Protein AF-A0A7K2P3Z0-F1 (afdb_monomer_lite)

Foldseek 3Di:
DDPVVVVVVLVVVCVPDDVLCNVVVVCVVCVVVVDPADWAFDQDPVNQWTHTHDDPRHDPDDIGGSVVDPPD

Radius of gyration: 13.21 Å; chains: 1; bounding box: 26×34×28 Å

Secondary structure (DSSP, 8-state):
--HHHHHHHHHHHHHTS-GGGHHHHHHHHHGGGT------EEE-TTSSEEEEPP-TTS-----EESBTBS--

Structure (mmCIF, N/CA/C/O backbone):
data_AF-A0A7K2P3Z0-F1
#
_entry.id   AF-A0A7K2P3Z0-F1
#
loop_
_atom_site.group_PDB
_atom_site.id
_atom_site.type_symbol
_atom_site.label_atom_id
_atom_site.label_alt_id
_atom_site.label_comp_id
_atom_site.label_asym_id
_atom_site.label_entity_id
_atom_site.label_seq_id
_atom_site.pdbx_PDB_ins_code
_atom_site.Cartn_x
_atom_site.Cartn_y
_atom_site.Cartn_z
_atom_site.occupancy
_atom_site.B_iso_or_equiv
_atom_site.auth_seq_id
_atom_site.auth_comp_id
_atom_site.auth_asym_id
_atom_site.auth_atom_id
_atom_site.pdbx_PDB_model_num
ATOM 1 N N . MET A 1 1 ? 0.618 -23.516 -0.668 1.00 54.00 1 MET A N 1
ATOM 2 C CA . MET A 1 1 ? 1.630 -22.467 -0.930 1.00 54.00 1 MET A CA 1
ATOM 3 C C . MET A 1 1 ? 1.883 -21.784 0.397 1.00 54.00 1 MET A C 1
ATOM 5 O O . MET A 1 1 ? 0.899 -21.499 1.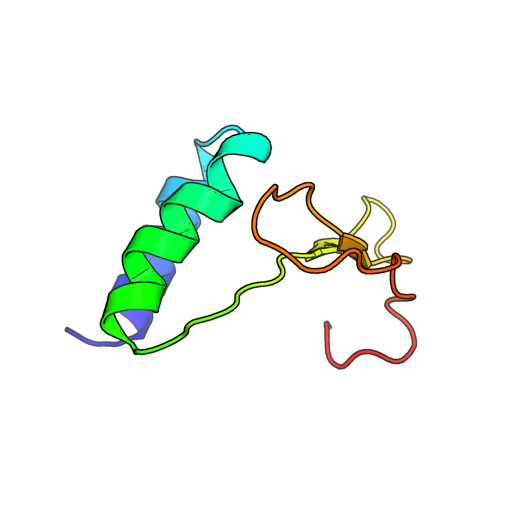056 1.00 54.00 1 MET A O 1
ATOM 9 N N . SER A 1 2 ? 3.139 -21.619 0.820 1.00 60.69 2 SER A N 1
ATOM 10 C CA . SER A 1 2 ? 3.448 -20.879 2.055 1.00 60.69 2 SER A CA 1
ATOM 11 C C . SER A 1 2 ? 3.154 -19.393 1.842 1.00 60.69 2 SER A C 1
ATOM 13 O O . SER A 1 2 ? 3.425 -18.896 0.745 1.00 60.69 2 SER A O 1
ATOM 15 N N . ASP A 1 3 ? 2.635 -18.698 2.852 1.00 59.91 3 ASP A N 1
ATOM 16 C CA . ASP A 1 3 ? 2.276 -17.272 2.778 1.00 59.91 3 ASP A CA 1
ATOM 17 C C . ASP A 1 3 ? 3.465 -16.393 2.335 1.00 59.91 3 ASP A C 1
ATOM 19 O O . ASP A 1 3 ? 3.304 -15.479 1.524 1.00 59.91 3 ASP A O 1
ATOM 23 N N . ASP A 1 4 ? 4.691 -16.773 2.712 1.00 67.88 4 ASP A N 1
ATOM 24 C CA . ASP A 1 4 ? 5.942 -16.130 2.278 1.00 67.88 4 ASP A CA 1
ATOM 25 C C . ASP A 1 4 ? 6.147 -16.124 0.755 1.00 67.88 4 ASP A C 1
ATOM 27 O O . ASP A 1 4 ? 6.679 -15.170 0.183 1.00 67.88 4 ASP A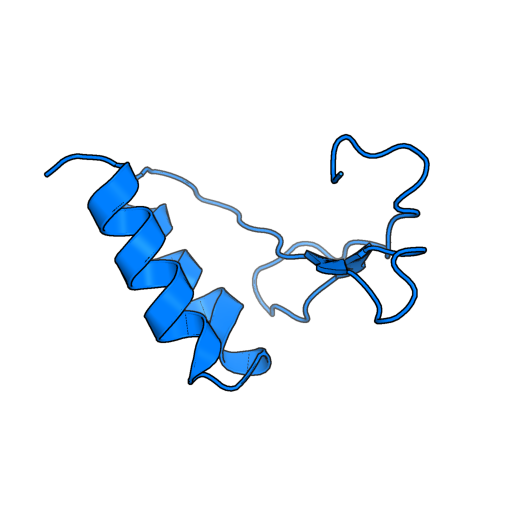 O 1
ATOM 31 N N . ALA A 1 5 ? 5.719 -17.181 0.059 1.00 73.56 5 ALA A N 1
ATOM 32 C CA . ALA A 1 5 ? 5.872 -17.270 -1.392 1.00 73.56 5 ALA A CA 1
ATOM 33 C C . ALA A 1 5 ? 4.899 -16.331 -2.124 1.00 73.56 5 ALA A C 1
ATOM 35 O O . ALA A 1 5 ? 5.212 -15.842 -3.214 1.00 73.56 5 ALA A O 1
ATOM 36 N N . VAL A 1 6 ? 3.733 -16.073 -1.524 1.00 71.25 6 VAL A N 1
ATOM 37 C CA . VAL A 1 6 ? 2.740 -15.119 -2.032 1.00 71.25 6 VAL A CA 1
ATOM 38 C C . VAL A 1 6 ? 3.247 -13.697 -1.814 1.00 71.25 6 VAL A C 1
ATOM 40 O O . VAL A 1 6 ? 3.294 -12.924 -2.772 1.00 71.25 6 VAL A O 1
ATOM 43 N N . LEU A 1 7 ? 3.730 -13.388 -0.606 1.00 71.88 7 LEU A N 1
ATOM 44 C CA . LEU A 1 7 ? 4.291 -12.080 -0.274 1.00 71.88 7 LEU A CA 1
ATOM 45 C C . LEU A 1 7 ? 5.504 -11.737 -1.149 1.00 71.88 7 LEU A C 1
ATOM 47 O O . LEU A 1 7 ? 5.555 -10.669 -1.750 1.00 71.88 7 LEU A O 1
ATOM 51 N N . GLY A 1 8 ? 6.452 -12.663 -1.311 1.00 75.38 8 GLY A N 1
ATOM 52 C CA . GLY A 1 8 ? 7.632 -12.430 -2.148 1.00 75.38 8 GLY A CA 1
ATOM 53 C C . GLY A 1 8 ? 7.309 -12.244 -3.636 1.00 75.38 8 GLY A C 1
ATOM 54 O O . GLY A 1 8 ? 8.038 -11.560 -4.356 1.00 75.38 8 GLY A O 1
ATOM 55 N N . ARG A 1 9 ? 6.224 -12.847 -4.141 1.00 77.19 9 ARG A N 1
ATOM 56 C CA . ARG A 1 9 ? 5.749 -12.604 -5.513 1.00 77.19 9 ARG A CA 1
ATOM 57 C C . ARG A 1 9 ? 5.094 -11.231 -5.634 1.00 77.19 9 ARG A C 1
ATOM 59 O O . ARG A 1 9 ? 5.396 -10.524 -6.590 1.00 77.19 9 ARG A O 1
ATOM 66 N N . LEU A 1 10 ? 4.267 -10.868 -4.658 1.00 74.06 10 LEU A N 1
ATOM 67 C CA . LEU A 1 10 ? 3.617 -9.567 -4.580 1.00 74.06 10 LEU A CA 1
ATOM 68 C C . LEU A 1 10 ? 4.658 -8.440 -4.561 1.00 74.06 10 LEU A C 1
ATOM 70 O O . LEU A 1 10 ? 4.609 -7.557 -5.404 1.00 74.06 10 LEU A O 1
ATOM 74 N N . LEU A 1 11 ? 5.662 -8.523 -3.683 1.00 76.44 11 LEU A N 1
ATOM 75 C CA . LEU A 1 11 ? 6.713 -7.506 -3.560 1.00 76.44 11 LEU A CA 1
ATOM 76 C C . LEU A 1 11 ? 7.488 -7.287 -4.866 1.00 76.44 11 LEU A C 1
ATOM 78 O O . LEU A 1 11 ? 7.733 -6.147 -5.248 1.00 76.44 11 LEU A O 1
ATOM 82 N N . ARG A 1 12 ? 7.830 -8.363 -5.587 1.00 79.62 12 ARG A N 1
ATOM 83 C CA . ARG A 1 12 ? 8.480 -8.247 -6.905 1.00 79.62 12 ARG A CA 1
ATOM 84 C C . ARG A 1 12 ? 7.580 -7.575 -7.933 1.00 79.62 12 ARG A C 1
ATOM 86 O O . ARG A 1 12 ? 8.040 -6.718 -8.669 1.00 79.62 12 ARG A O 1
ATOM 93 N N . GLN A 1 13 ? 6.305 -7.948 -7.963 1.00 78.75 13 GLN A N 1
ATOM 94 C CA . GLN A 1 13 ? 5.345 -7.376 -8.899 1.00 78.75 13 GLN A CA 1
ATOM 95 C C . GLN A 1 13 ? 5.095 -5.886 -8.624 1.00 78.75 13 GLN A C 1
ATOM 97 O O . GLN A 1 13 ? 4.905 -5.126 -9.564 1.00 78.75 13 GLN A O 1
ATOM 102 N N . ILE A 1 14 ? 5.128 -5.470 -7.355 1.00 77.81 14 ILE A N 1
ATOM 103 C CA . ILE A 1 14 ? 4.991 -4.068 -6.940 1.00 77.81 14 ILE A CA 1
ATOM 104 C C . ILE A 1 14 ? 6.222 -3.245 -7.337 1.00 77.81 14 ILE A C 1
ATOM 106 O O . ILE A 1 14 ? 6.079 -2.082 -7.696 1.00 77.81 14 ILE A O 1
ATOM 110 N N . HIS A 1 15 ? 7.421 -3.836 -7.306 1.00 77.31 15 HIS A N 1
ATOM 111 C CA . HIS A 1 15 ? 8.659 -3.128 -7.644 1.00 77.31 15 HIS A CA 1
ATOM 112 C C . HIS A 1 15 ? 8.705 -2.642 -9.102 1.00 77.31 15 HIS A C 1
ATOM 114 O O . HIS A 1 15 ? 9.271 -1.588 -9.377 1.00 77.31 15 HIS A O 1
ATOM 120 N N . ASP A 1 16 ? 8.072 -3.379 -10.016 1.00 80.56 16 ASP A N 1
ATOM 121 C CA . ASP A 1 16 ? 8.027 -3.056 -11.449 1.00 80.56 16 ASP A CA 1
ATOM 122 C C . ASP A 1 16 ? 6.769 -2.255 -11.849 1.00 80.56 16 ASP A C 1
ATOM 124 O O . ASP A 1 16 ? 6.522 -2.017 -13.034 1.00 80.56 16 ASP A O 1
ATOM 128 N N . MET A 1 17 ? 5.942 -1.861 -10.877 1.00 77.56 17 MET A N 1
ATOM 129 C CA . MET A 1 17 ? 4.629 -1.255 -11.094 1.00 77.56 17 MET A CA 1
ATOM 130 C C . MET A 1 17 ? 4.647 0.244 -10.811 1.00 77.56 17 MET A C 1
ATOM 132 O O . MET A 1 17 ? 5.352 0.718 -9.919 1.00 77.56 17 MET A O 1
ATOM 136 N N . ALA A 1 18 ? 3.825 1.006 -11.537 1.00 78.12 18 ALA A N 1
ATOM 137 C CA . ALA A 1 18 ? 3.572 2.383 -11.150 1.00 78.12 18 ALA A CA 1
ATOM 138 C C . ALA A 1 18 ? 2.871 2.390 -9.778 1.00 78.12 18 ALA A C 1
ATOM 140 O O . ALA A 1 18 ? 1.888 1.668 -9.599 1.00 78.12 18 ALA A O 1
ATOM 141 N N . PRO A 1 19 ? 3.312 3.213 -8.808 1.00 73.50 19 PRO A N 1
ATOM 142 C CA . PRO A 1 19 ? 2.717 3.233 -7.473 1.00 73.50 19 PRO A CA 1
ATOM 143 C C . PRO A 1 19 ? 1.196 3.412 -7.491 1.00 73.50 19 PRO A C 1
ATOM 145 O O . PRO A 1 19 ? 0.507 2.831 -6.665 1.00 73.50 19 PRO A O 1
ATOM 148 N N . THR A 1 20 ? 0.664 4.149 -8.471 1.00 75.81 20 THR A N 1
ATOM 149 C CA . THR A 1 20 ? -0.771 4.400 -8.676 1.00 75.81 20 THR A CA 1
ATOM 150 C C . THR A 1 20 ? -1.612 3.149 -8.912 1.00 75.81 20 THR A C 1
ATOM 152 O O . THR A 1 20 ? -2.798 3.166 -8.594 1.00 75.81 20 THR A O 1
ATOM 155 N N . ASP A 1 21 ? -1.023 2.073 -9.429 1.00 78.81 21 ASP A N 1
ATOM 156 C CA . ASP A 1 21 ? -1.748 0.846 -9.782 1.00 78.81 21 ASP A CA 1
ATOM 157 C C . ASP A 1 21 ? -1.820 -0.132 -8.591 1.00 78.81 21 ASP A C 1
ATOM 159 O O . ASP A 1 21 ? -2.602 -1.089 -8.576 1.00 78.81 21 ASP A O 1
ATOM 163 N N . LEU A 1 22 ? -1.028 0.136 -7.546 1.00 77.81 22 LEU A N 1
ATOM 164 C CA . LEU A 1 22 ? -0.896 -0.693 -6.354 1.00 77.81 22 LEU A CA 1
ATOM 165 C C . LEU A 1 22 ? -2.235 -0.971 -5.639 1.00 77.81 22 LEU A C 1
ATOM 167 O O . LEU A 1 22 ? -2.491 -2.138 -5.322 1.00 77.81 22 LEU A O 1
ATOM 171 N N . PRO A 1 23 ? -3.124 0.019 -5.397 1.00 80.00 23 PRO A N 1
ATOM 172 C CA . PRO A 1 23 ? -4.377 -0.228 -4.680 1.00 80.00 23 PRO A CA 1
ATOM 173 C C . PRO A 1 23 ? -5.286 -1.234 -5.395 1.00 80.00 23 PRO A C 1
ATOM 175 O O . PRO A 1 23 ? -5.917 -2.074 -4.751 1.00 80.00 23 PRO A O 1
ATOM 178 N N . GLU A 1 24 ? -5.335 -1.187 -6.729 1.00 79.25 24 GLU A N 1
ATOM 179 C CA . GLU A 1 24 ? -6.166 -2.084 -7.532 1.00 79.25 24 GLU A CA 1
ATOM 180 C C . GLU A 1 24 ? -5.661 -3.529 -7.469 1.00 79.25 24 GLU A C 1
ATOM 182 O O . GLU A 1 24 ? -6.440 -4.461 -7.242 1.00 79.25 24 GLU A O 1
ATOM 187 N N . VAL A 1 25 ? -4.347 -3.719 -7.587 1.00 81.00 25 VAL A N 1
ATOM 188 C CA . VAL A 1 25 ? -3.728 -5.049 -7.549 1.00 81.00 25 VAL A CA 1
ATOM 189 C C . VAL A 1 25 ? -3.880 -5.699 -6.178 1.00 81.00 25 VAL A C 1
ATOM 191 O O . VAL A 1 25 ? -4.250 -6.877 -6.086 1.00 81.00 25 VAL A O 1
ATOM 194 N N . LEU A 1 26 ? -3.661 -4.930 -5.109 1.00 80.12 26 LEU A N 1
ATOM 195 C CA . LEU A 1 26 ? -3.859 -5.407 -3.744 1.00 80.12 26 LEU A CA 1
ATOM 196 C C . LEU A 1 26 ? -5.321 -5.801 -3.511 1.00 80.12 26 LEU A C 1
ATOM 198 O O . LEU A 1 26 ? -5.588 -6.868 -2.958 1.00 80.12 26 LEU A O 1
ATOM 202 N N . ARG A 1 27 ? -6.286 -5.016 -4.001 1.00 77.81 27 ARG A N 1
ATOM 203 C CA . ARG A 1 27 ? -7.717 -5.331 -3.871 1.00 77.81 27 ARG A CA 1
ATOM 204 C C . ARG A 1 27 ? -8.074 -6.690 -4.470 1.00 77.81 27 ARG A C 1
ATOM 206 O O . ARG A 1 27 ? -8.803 -7.454 -3.839 1.00 77.81 27 ARG A O 1
ATOM 213 N N . GLY A 1 28 ? -7.519 -7.023 -5.636 1.00 77.31 28 GLY A N 1
ATOM 214 C CA . GLY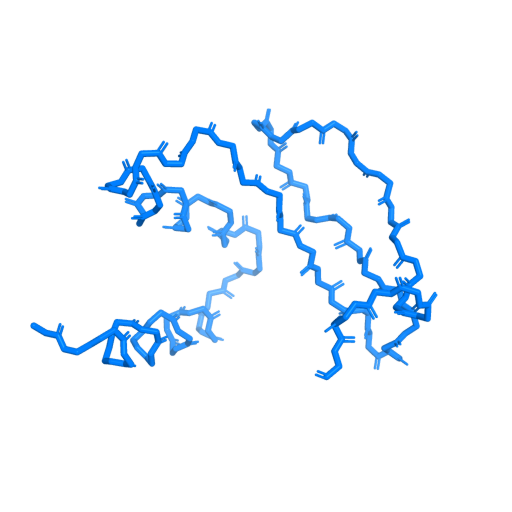 A 1 28 ? -7.714 -8.334 -6.260 1.00 77.31 28 GLY A CA 1
ATOM 215 C C . GLY A 1 28 ? -7.229 -9.500 -5.389 1.00 77.31 28 GLY A C 1
ATOM 216 O O . GLY A 1 28 ? -7.847 -10.562 -5.381 1.00 77.31 28 GLY A O 1
ATOM 217 N N . HIS A 1 29 ? -6.167 -9.292 -4.608 1.00 77.25 29 HIS A N 1
ATOM 218 C CA . HIS A 1 29 ? -5.596 -10.316 -3.730 1.00 77.25 29 HIS A CA 1
ATOM 219 C C . HIS A 1 29 ? -6.339 -10.400 -2.387 1.00 77.25 29 HIS A C 1
ATOM 221 O O . HIS A 1 29 ? -6.614 -11.494 -1.897 1.00 77.25 29 HIS A O 1
ATOM 227 N N . TYR A 1 30 ? -6.716 -9.259 -1.806 1.00 73.69 30 TYR A N 1
ATOM 228 C CA . TYR A 1 30 ? -7.350 -9.193 -0.487 1.00 73.69 30 TYR A CA 1
ATOM 229 C C . TYR A 1 30 ? -8.857 -9.479 -0.499 1.00 73.69 30 TYR A C 1
ATOM 231 O O . TYR A 1 30 ? -9.390 -9.948 0.509 1.00 73.69 30 TYR A O 1
ATOM 239 N N . ALA A 1 31 ? -9.548 -9.294 -1.630 1.00 72.56 31 ALA A N 1
ATOM 240 C CA . ALA A 1 31 ? -10.948 -9.707 -1.767 1.00 72.56 31 ALA A CA 1
ATOM 241 C C . ALA A 1 31 ? -11.125 -11.218 -1.525 1.00 72.56 31 ALA A C 1
ATOM 243 O O . ALA A 1 31 ? -12.099 -11.639 -0.902 1.00 72.56 31 ALA A O 1
ATOM 244 N N . ALA A 1 32 ? -10.142 -12.031 -1.929 1.00 74.56 32 ALA A N 1
ATOM 245 C CA . ALA A 1 32 ? -10.121 -13.471 -1.661 1.00 74.56 32 ALA A CA 1
ATOM 246 C C . ALA A 1 32 ? -9.979 -13.815 -0.164 1.00 74.56 32 ALA A C 1
ATOM 248 O O . ALA A 1 32 ? -10.306 -14.927 0.243 1.00 74.56 32 ALA A O 1
ATOM 249 N N . LEU A 1 33 ? -9.532 -12.860 0.657 1.00 75.12 33 LEU A N 1
ATOM 250 C CA . LEU A 1 33 ? -9.391 -12.980 2.110 1.00 75.12 33 LEU A CA 1
ATOM 251 C C . LEU A 1 33 ? -10.586 -12.373 2.871 1.00 75.12 33 LEU A C 1
ATOM 253 O O . LEU A 1 33 ? -10.550 -12.278 4.095 1.00 75.12 33 LEU A O 1
ATOM 257 N N . GLY A 1 34 ? -11.645 -11.949 2.167 1.00 78.19 34 GLY A N 1
ATOM 258 C CA . GLY A 1 34 ? -12.829 -11.327 2.772 1.00 78.19 34 GLY A CA 1
ATOM 259 C C . GLY A 1 34 ? -12.599 -9.896 3.270 1.00 78.19 34 GLY A C 1
ATOM 260 O O . GLY A 1 34 ? -13.447 -9.341 3.967 1.00 78.19 34 GLY A O 1
ATOM 261 N N . VAL A 1 35 ? -11.466 -9.283 2.919 1.00 77.50 35 VAL A N 1
ATOM 262 C CA . VAL A 1 35 ? -11.160 -7.897 3.276 1.00 77.50 35 VAL A CA 1
ATOM 263 C C . VAL A 1 35 ? -11.979 -6.974 2.381 1.00 77.50 35 VAL A C 1
ATOM 265 O O . VAL A 1 35 ? -11.785 -6.914 1.169 1.00 77.50 35 VAL A O 1
ATOM 268 N N . THR A 1 36 ? -12.904 -6.233 2.984 1.00 73.69 36 THR A N 1
ATOM 269 C CA . THR A 1 36 ? -13.814 -5.335 2.257 1.00 73.69 36 THR A CA 1
ATOM 270 C C . THR A 1 36 ? -13.275 -3.915 2.115 1.00 73.69 36 THR A C 1
ATOM 272 O O . THR A 1 36 ? -13.864 -3.110 1.398 1.00 73.69 36 THR A O 1
ATOM 275 N N . ARG A 1 37 ? -12.209 -3.573 2.849 1.00 74.62 37 ARG A N 1
ATOM 276 C CA . ARG A 1 37 ? -11.612 -2.233 2.883 1.00 74.62 37 ARG A CA 1
ATOM 277 C C . ARG A 1 37 ? -10.105 -2.331 3.049 1.00 74.62 37 ARG A C 1
ATOM 279 O O . ARG A 1 37 ? -9.634 -3.008 3.957 1.00 74.62 37 ARG A O 1
ATOM 286 N N . LEU A 1 38 ? -9.383 -1.619 2.195 1.00 77.81 38 LEU A N 1
ATOM 287 C CA . LEU A 1 38 ? -7.932 -1.528 2.212 1.00 77.81 38 LEU A CA 1
ATOM 288 C C . LEU A 1 38 ? -7.549 -0.049 2.136 1.00 77.81 38 LEU A C 1
ATOM 290 O O . LEU A 1 38 ? -8.036 0.663 1.264 1.00 77.81 38 LEU A O 1
ATOM 294 N N . THR A 1 39 ? -6.678 0.394 3.037 1.00 80.31 39 THR A N 1
ATOM 295 C CA . THR A 1 39 ? -5.990 1.684 2.931 1.00 80.31 39 THR A CA 1
ATOM 296 C C . THR A 1 39 ? -4.506 1.389 2.822 1.00 80.31 39 THR A C 1
ATOM 298 O O . THR A 1 39 ? -3.966 0.652 3.646 1.00 80.31 39 THR A O 1
ATOM 301 N N . VAL A 1 40 ? -3.862 1.947 1.803 1.00 80.38 40 VAL A N 1
ATOM 302 C CA . VAL A 1 40 ? -2.423 1.804 1.584 1.00 80.38 40 VAL A CA 1
ATOM 303 C C . VAL A 1 40 ? -1.755 3.110 1.978 1.00 80.38 40 VAL A C 1
ATOM 305 O O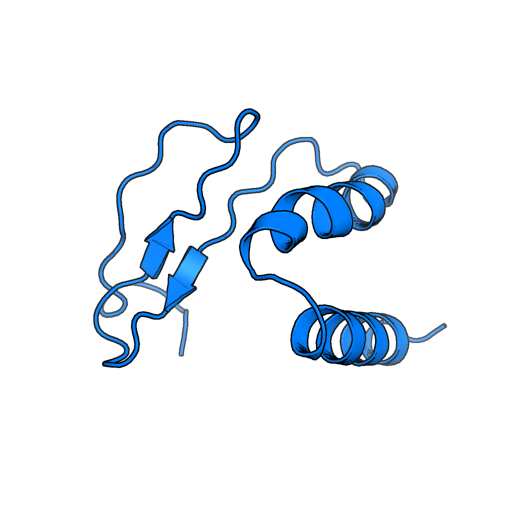 . VAL A 1 40 ? -2.208 4.181 1.577 1.00 80.38 40 VAL A O 1
ATOM 308 N N . TYR A 1 41 ? -0.679 3.010 2.747 1.00 81.75 41 TYR A N 1
ATOM 309 C CA . TYR A 1 41 ? 0.191 4.137 3.040 1.00 81.75 41 TYR A CA 1
ATOM 310 C C . TYR A 1 41 ? 1.578 3.874 2.474 1.00 81.75 41 TYR A C 1
ATOM 312 O O . TYR A 1 41 ? 2.066 2.745 2.540 1.00 81.75 41 TYR A O 1
ATOM 320 N N . LEU A 1 42 ? 2.206 4.918 1.946 1.00 79.88 42 LEU A N 1
ATOM 321 C CA . LEU A 1 42 ? 3.607 4.903 1.544 1.00 79.88 42 LEU A CA 1
ATOM 322 C C . LEU A 1 42 ? 4.400 5.742 2.535 1.00 79.88 42 LEU A C 1
ATOM 324 O O . LEU A 1 42 ? 3.997 6.861 2.842 1.00 79.88 42 LEU A O 1
ATOM 328 N N . ALA A 1 43 ? 5.522 5.219 3.018 1.00 81.12 43 ALA A N 1
ATOM 329 C CA . ALA A 1 43 ? 6.478 6.055 3.728 1.00 81.12 43 ALA A CA 1
ATOM 330 C C . ALA A 1 43 ? 7.017 7.121 2.765 1.00 81.12 43 ALA A C 1
ATOM 332 O O . ALA A 1 43 ? 7.315 6.828 1.600 1.00 81.12 43 ALA A O 1
ATOM 333 N N . ASP A 1 44 ? 7.119 8.360 3.234 1.00 79.56 44 ASP A N 1
ATOM 334 C CA . ASP A 1 44 ? 7.869 9.376 2.518 1.00 79.56 44 ASP A CA 1
ATOM 335 C C . ASP A 1 44 ? 9.363 9.018 2.485 1.00 79.56 44 ASP A C 1
ATOM 337 O O . ASP A 1 44 ? 9.856 8.185 3.243 1.00 79.56 44 ASP A O 1
ATOM 341 N N . LEU A 1 45 ? 10.116 9.662 1.590 1.00 73.31 45 LEU A N 1
ATOM 342 C CA . LEU A 1 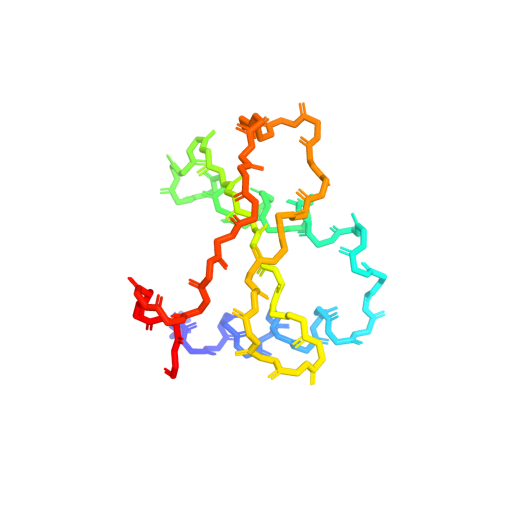45 ? 11.543 9.368 1.401 1.00 73.31 45 LEU A CA 1
ATOM 343 C C . LEU A 1 45 ? 12.397 9.604 2.655 1.00 73.31 45 LEU A C 1
ATOM 345 O O . LEU A 1 45 ? 13.527 9.127 2.713 1.00 73.31 45 LEU A O 1
ATOM 349 N N . GLN A 1 46 ? 11.896 10.389 3.608 1.00 76.38 46 GLN A N 1
ATOM 350 C CA . GLN A 1 46 ? 12.575 10.685 4.864 1.00 76.38 46 GLN A CA 1
ATOM 351 C C . GLN A 1 46 ? 12.064 9.830 6.032 1.00 76.38 46 GLN A C 1
ATOM 353 O O . GLN A 1 46 ? 12.564 9.994 7.139 1.00 76.38 46 GLN A O 1
ATOM 358 N N . GLU A 1 47 ? 11.102 8.934 5.788 1.00 74.69 47 GLU A N 1
ATOM 359 C CA . GLU A 1 47 ? 10.475 8.056 6.784 1.00 74.69 47 GLU A CA 1
ATOM 360 C C . GLU A 1 47 ? 9.912 8.804 8.008 1.00 74.69 47 GLU A C 1
ATOM 362 O O . GLU A 1 47 ? 9.889 8.299 9.129 1.00 74.69 47 GLU A O 1
ATOM 367 N N . HIS A 1 48 ? 9.389 10.009 7.794 1.00 78.44 48 HIS A N 1
ATOM 368 C CA . HIS A 1 48 ? 8.711 10.805 8.812 1.00 78.44 48 HIS A CA 1
ATOM 369 C C . HIS A 1 48 ? 7.192 10.642 8.776 1.00 78.44 48 HIS A C 1
ATOM 371 O O . HIS A 1 48 ? 6.530 10.738 9.815 1.00 78.44 48 HIS A O 1
ATOM 377 N N . VAL A 1 49 ? 6.617 10.416 7.594 1.00 81.38 49 VAL A N 1
ATOM 378 C CA . VAL A 1 49 ? 5.168 10.388 7.401 1.00 81.38 49 VAL A CA 1
ATOM 379 C C . VAL A 1 49 ? 4.748 9.255 6.469 1.00 81.38 49 VAL A C 1
ATOM 381 O O . VAL A 1 49 ? 5.367 8.973 5.449 1.00 81.38 49 VAL A O 1
ATOM 384 N N . LEU A 1 50 ? 3.654 8.606 6.835 1.00 81.88 50 LEU A N 1
ATOM 385 C CA . LEU A 1 50 ? 2.891 7.687 6.016 1.00 81.88 50 LEU A CA 1
ATOM 386 C C . LEU A 1 50 ? 1.884 8.493 5.201 1.00 81.88 50 LEU A C 1
ATOM 388 O O . LEU A 1 50 ? 0.883 8.976 5.732 1.00 81.88 50 LEU A O 1
ATOM 392 N N . VAL A 1 51 ? 2.154 8.621 3.910 1.00 82.25 51 VAL A N 1
ATOM 393 C CA . VAL A 1 51 ? 1.296 9.313 2.953 1.00 82.25 51 VAL A CA 1
ATOM 394 C C . VAL A 1 51 ? 0.210 8.362 2.479 1.00 82.25 51 VAL A C 1
ATOM 396 O O . VAL A 1 51 ? 0.503 7.270 1.978 1.00 82.25 51 VAL A O 1
ATOM 399 N N . ALA A 1 52 ? -1.051 8.761 2.638 1.00 82.88 52 ALA A N 1
ATOM 400 C CA . ALA A 1 52 ? -2.170 7.958 2.171 1.00 82.88 52 ALA A CA 1
ATOM 401 C C . ALA A 1 52 ? -2.168 7.899 0.637 1.00 82.88 52 ALA A C 1
ATOM 403 O O . ALA A 1 52 ? -2.181 8.918 -0.056 1.00 82.88 52 ALA A O 1
ATOM 404 N N . MET A 1 53 ? -2.177 6.686 0.088 1.00 80.12 53 MET A N 1
ATOM 405 C CA . MET A 1 53 ? -2.302 6.500 -1.350 1.00 80.12 53 MET A CA 1
ATOM 406 C C . MET A 1 53 ? -3.699 6.914 -1.830 1.00 80.12 53 MET A C 1
ATOM 408 O O . MET A 1 53 ? -4.691 6.469 -1.243 1.00 80.12 53 MET A O 1
ATOM 412 N N . PRO A 1 54 ? -3.810 7.697 -2.921 1.00 73.94 54 PRO A N 1
ATOM 413 C CA . PRO A 1 54 ? -5.101 8.016 -3.508 1.00 73.94 54 PRO A CA 1
ATOM 414 C C . PRO A 1 54 ? -5.801 6.734 -3.963 1.00 73.94 54 PRO A C 1
ATOM 416 O O . PRO A 1 54 ? -5.316 6.028 -4.844 1.00 73.94 54 PRO A O 1
ATOM 419 N N . ASP A 1 55 ? -6.957 6.447 -3.377 1.00 73.81 55 ASP A N 1
ATOM 420 C CA . ASP A 1 55 ? -7.822 5.351 -3.798 1.00 73.81 55 ASP A CA 1
ATOM 421 C C . ASP A 1 55 ? -9.279 5.821 -3.763 1.00 73.81 55 ASP A C 1
ATOM 423 O O . ASP A 1 55 ? -9.784 6.267 -2.734 1.00 73.81 55 ASP A O 1
ATOM 427 N N . ALA A 1 56 ? -9.968 5.694 -4.899 1.00 67.44 56 ALA A N 1
ATOM 428 C CA . ALA A 1 56 ? -11.370 6.073 -5.056 1.00 67.44 56 ALA A CA 1
ATOM 429 C C . ALA A 1 56 ? -12.326 5.268 -4.155 1.00 67.44 56 ALA A C 1
ATOM 431 O O . ALA A 1 56 ? -13.466 5.682 -3.951 1.00 67.44 56 ALA A O 1
ATOM 432 N N . GLN A 1 57 ? -11.885 4.112 -3.646 1.00 67.12 57 GLN A N 1
ATOM 433 C CA . GLN A 1 57 ? -12.672 3.245 -2.764 1.00 67.12 57 GLN A CA 1
ATOM 434 C C . GLN A 1 57 ? -12.211 3.268 -1.300 1.00 67.12 57 GLN A C 1
ATOM 436 O O . GLN A 1 57 ? -12.866 2.658 -0.449 1.00 67.12 57 GLN A O 1
ATOM 441 N N . ALA A 1 58 ? -11.115 3.964 -0.990 1.00 66.25 58 ALA A N 1
ATOM 442 C CA . ALA A 1 58 ? -10.686 4.159 0.386 1.00 66.25 58 ALA A CA 1
ATOM 443 C C . ALA A 1 58 ? -11.508 5.270 1.051 1.00 66.25 58 ALA A C 1
ATOM 445 O O . ALA A 1 58 ? -12.029 6.178 0.400 1.00 66.25 58 ALA A O 1
ATOM 446 N N . ASN A 1 59 ? -11.617 5.217 2.380 1.00 64.88 59 ASN A N 1
ATOM 447 C CA . ASN A 1 59 ? -12.059 6.395 3.120 1.00 64.88 59 ASN A CA 1
ATOM 448 C C . ASN A 1 59 ? -11.061 7.540 2.883 1.00 64.88 59 ASN A C 1
ATOM 450 O O . ASN A 1 59 ? -9.878 7.266 2.685 1.00 64.88 59 ASN A O 1
ATOM 454 N N . PRO A 1 60 ? -11.488 8.811 2.961 1.00 60.06 60 PRO A N 1
ATOM 455 C CA . PRO A 1 60 ? -10.540 9.905 3.085 1.00 60.06 60 PRO A CA 1
ATOM 456 C C . PRO A 1 60 ? -9.755 9.682 4.378 1.00 60.06 60 PRO A C 1
ATOM 458 O O . PRO A 1 60 ? -10.332 9.696 5.469 1.00 60.06 60 PRO A O 1
ATOM 461 N N . VAL A 1 61 ? -8.462 9.399 4.248 1.00 67.56 61 VAL A N 1
ATOM 462 C CA . VAL A 1 61 ? -7.576 9.197 5.391 1.00 67.56 61 VAL A CA 1
ATOM 463 C C . VAL A 1 61 ? -6.474 10.236 5.352 1.00 67.56 61 VAL A C 1
ATOM 465 O O . VAL A 1 61 ? -5.989 10.593 4.283 1.00 67.56 61 VAL A O 1
ATOM 468 N N . ASN A 1 62 ? -6.150 10.761 6.529 1.00 75.06 62 ASN A N 1
ATOM 469 C CA . ASN A 1 62 ? -5.085 11.736 6.690 1.00 75.06 62 ASN A CA 1
ATOM 470 C C . ASN A 1 62 ? -3.737 11.018 6.694 1.00 75.06 62 ASN A C 1
ATOM 472 O O . ASN A 1 62 ? -3.644 9.884 7.169 1.00 75.06 62 ASN A O 1
ATOM 476 N N . ASP A 1 63 ? -2.705 11.717 6.236 1.00 77.44 63 ASP A N 1
ATOM 477 C CA . ASP A 1 63 ? -1.324 11.285 6.410 1.00 77.44 63 ASP A CA 1
ATOM 478 C C . ASP A 1 63 ? -1.015 11.093 7.903 1.00 77.44 63 ASP A C 1
ATOM 480 O O . ASP A 1 63 ? -1.482 11.858 8.757 1.00 77.44 63 ASP A O 1
ATOM 484 N N . LEU A 1 64 ? -0.251 10.049 8.224 1.00 76.62 64 LEU A N 1
ATOM 485 C CA . LEU A 1 64 ? 0.050 9.661 9.603 1.00 76.62 64 LEU A CA 1
ATOM 486 C C . LEU A 1 64 ? 1.539 9.863 9.894 1.00 76.62 64 LEU A C 1
ATOM 488 O O . LEU A 1 64 ? 2.356 9.416 9.097 1.00 76.62 64 LEU A O 1
ATOM 492 N N . PRO A 1 65 ? 1.938 10.473 11.021 1.00 73.88 65 PRO A N 1
ATOM 493 C CA . PRO A 1 65 ? 3.345 10.464 11.413 1.00 73.88 65 PRO A CA 1
ATOM 494 C C . PRO A 1 65 ? 3.807 9.016 11.630 1.00 73.88 65 PRO A C 1
ATOM 496 O O . PRO A 1 65 ? 3.079 8.221 12.225 1.00 73.88 65 PRO A O 1
ATOM 499 N N . ILE A 1 66 ? 5.006 8.667 11.155 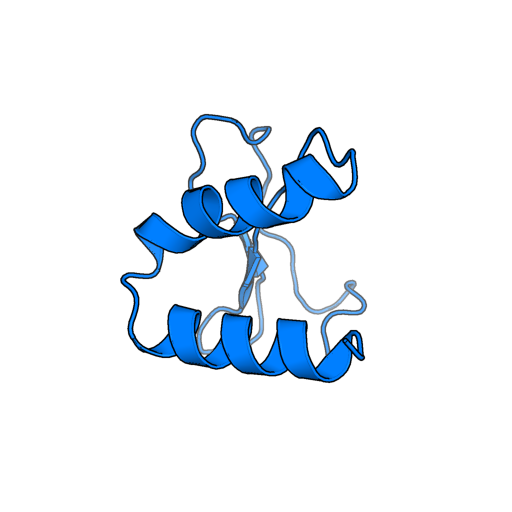1.00 68.19 66 ILE A N 1
ATOM 500 C CA . ILE A 1 66 ? 5.590 7.337 11.391 1.00 68.19 66 ILE A CA 1
ATOM 501 C C . ILE A 1 66 ? 5.861 7.149 12.889 1.00 68.19 66 ILE A C 1
ATOM 503 O O . ILE A 1 66 ? 5.525 6.100 13.446 1.00 68.19 66 ILE A O 1
ATOM 507 N N . GLU A 1 67 ? 6.351 8.197 13.563 1.00 61.88 67 GLU A N 1
ATOM 508 C CA . GLU A 1 67 ? 6.440 8.277 15.024 1.00 61.88 67 GLU A CA 1
ATOM 509 C C . GLU A 1 67 ? 5.035 8.170 15.647 1.00 61.88 67 GLU A C 1
ATOM 511 O O . GLU A 1 67 ? 4.258 9.123 15.671 1.00 61.88 67 GLU A O 1
ATOM 516 N N . GLY A 1 68 ? 4.691 6.977 16.135 1.00 59.16 68 GLY A N 1
ATOM 517 C CA . GLY A 1 68 ? 3.360 6.657 16.668 1.00 59.16 68 GLY A CA 1
ATOM 518 C C . GLY A 1 68 ? 2.660 5.501 15.953 1.00 59.16 68 GLY A C 1
ATOM 519 O O . GLY A 1 68 ? 1.620 5.032 16.416 1.00 59.16 68 GLY A O 1
ATOM 520 N N . THR A 1 69 ? 3.243 4.997 14.868 1.00 56.34 69 THR A N 1
ATOM 521 C CA . THR A 1 69 ? 2.825 3.762 14.198 1.00 56.34 69 THR A CA 1
ATOM 522 C C . THR A 1 69 ? 3.751 2.607 14.594 1.00 56.34 69 THR A C 1
ATOM 524 O O . THR A 1 69 ? 4.868 2.824 15.054 1.00 56.34 69 THR A O 1
ATOM 527 N N . GLN A 1 70 ? 3.300 1.358 14.428 1.00 61.28 70 GLN A N 1
ATOM 528 C CA . GLN A 1 70 ? 4.195 0.188 14.465 1.00 61.28 70 GLN A CA 1
ATOM 529 C C . GLN A 1 70 ? 4.866 -0.066 13.104 1.00 61.28 70 GLN A C 1
ATOM 531 O O . GLN A 1 70 ? 5.355 -1.165 12.862 1.00 61.28 70 GLN A O 1
ATOM 536 N N . ALA A 1 71 ? 4.837 0.910 12.191 1.00 58.78 71 ALA A N 1
ATOM 537 C CA . ALA A 1 71 ? 5.552 0.816 10.931 1.00 58.78 71 ALA A CA 1
ATOM 538 C C . ALA A 1 71 ? 7.017 1.186 11.199 1.00 58.78 71 ALA A C 1
ATOM 540 O O . ALA A 1 71 ? 7.345 2.357 11.358 1.00 58.78 71 ALA A O 1
ATOM 541 N N . GLY A 1 72 ? 7.863 0.169 11.326 1.00 49.88 72 GLY A N 1
ATOM 542 C CA . GLY A 1 72 ? 9.305 0.265 11.536 1.00 49.88 72 GLY A CA 1
ATOM 543 C C . GLY A 1 72 ? 9.957 -1.091 11.335 1.00 49.88 72 GLY A C 1
ATOM 544 O O . GLY A 1 72 ? 9.264 -2.110 11.571 1.00 49.88 72 GLY A O 1
#

pLDDT: mean 73.64, std 7.48, range [49.88, 82.88]

Sequence (72 aa):
MSDDAVLGRLLRQIHDMAPTDLPEVLRGHYAALGVTRLTVYLADLQEHVLVAMPDAQANPVNDLPIEGTQAG